Protein AF-A0AAN9HUL1-F1 (afdb_monomer)

Structure (mmCIF, N/CA/C/O backbone):
data_AF-A0AAN9HUL1-F1
#
_entry.id   AF-A0AAN9HUL1-F1
#
loop_
_atom_site.group_PDB
_atom_site.id
_atom_site.type_symbol
_atom_site.label_atom_id
_atom_site.label_alt_id
_atom_site.label_comp_id
_atom_site.label_asym_id
_atom_site.label_entity_id
_atom_site.label_seq_id
_atom_site.pdbx_PDB_ins_code
_atom_site.Cartn_x
_atom_site.Cartn_y
_atom_site.Cartn_z
_atom_site.occupancy
_atom_site.B_iso_or_equiv
_atom_site.auth_seq_id
_atom_site.auth_comp_id
_atom_site.auth_asym_id
_atom_site.auth_atom_id
_atom_site.pdbx_PDB_model_num
ATOM 1 N N . MET A 1 1 ? -8.136 3.072 -12.814 1.00 53.62 1 MET A N 1
ATOM 2 C CA . MET A 1 1 ? -7.613 2.459 -11.575 1.00 53.62 1 MET A CA 1
ATOM 3 C C . MET A 1 1 ? -8.185 1.051 -11.510 1.00 53.62 1 MET A C 1
ATOM 5 O O . MET A 1 1 ? -9.349 0.903 -11.852 1.00 53.62 1 MET A O 1
ATOM 9 N N . LYS A 1 2 ? -7.386 0.016 -11.224 1.00 61.75 2 LYS A N 1
ATOM 10 C CA . LYS A 1 2 ? -7.948 -1.327 -10.998 1.00 61.75 2 LYS A CA 1
ATOM 11 C C . LYS A 1 2 ? -8.511 -1.347 -9.578 1.00 61.75 2 LYS A C 1
ATOM 13 O O . LYS A 1 2 ? -7.796 -0.944 -8.661 1.00 61.75 2 LYS A O 1
ATOM 18 N N . ASP A 1 3 ? -9.760 -1.769 -9.417 1.00 81.31 3 ASP A N 1
ATOM 19 C CA . ASP A 1 3 ? -10.417 -1.823 -8.110 1.00 81.31 3 ASP A CA 1
ATOM 20 C C . ASP A 1 3 ? -9.562 -2.621 -7.115 1.00 81.31 3 ASP A C 1
ATOM 22 O O . ASP A 1 3 ? -9.105 -3.726 -7.411 1.00 81.31 3 ASP A O 1
ATOM 26 N N . GLY A 1 4 ? -9.289 -2.031 -5.949 1.00 87.00 4 GLY A N 1
ATOM 27 C CA . GLY A 1 4 ? -8.509 -2.674 -4.886 1.00 87.00 4 GLY A CA 1
ATOM 28 C C . GLY A 1 4 ? -6.985 -2.673 -5.065 1.00 87.00 4 GLY A C 1
ATOM 29 O O . GLY A 1 4 ? -6.306 -3.358 -4.303 1.00 87.00 4 GLY A O 1
ATOM 30 N N . CYS A 1 5 ? -6.425 -1.920 -6.020 1.00 92.88 5 CYS A N 1
ATOM 31 C CA . CYS A 1 5 ? -4.973 -1.755 -6.169 1.00 92.88 5 CYS A CA 1
ATOM 32 C C . CYS A 1 5 ? -4.507 -0.312 -5.912 1.00 92.88 5 CYS A C 1
ATOM 34 O O . CYS A 1 5 ? -5.214 0.645 -6.227 1.00 92.88 5 CYS A O 1
ATOM 36 N N . ILE A 1 6 ? -3.276 -0.162 -5.421 1.00 92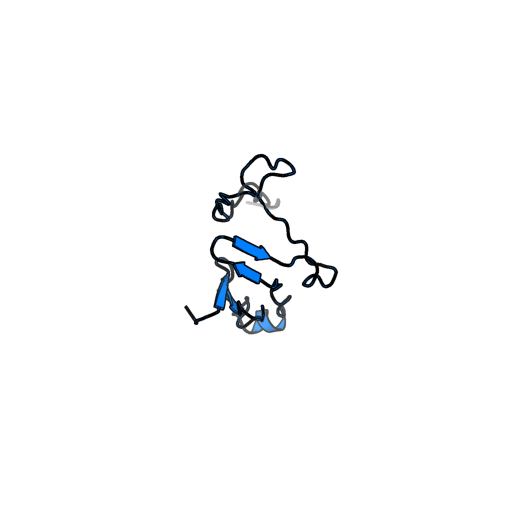.69 6 ILE A N 1
ATOM 37 C CA . ILE A 1 6 ? -2.554 1.114 -5.313 1.00 92.69 6 ILE A CA 1
ATOM 38 C C . ILE A 1 6 ? -1.374 1.142 -6.285 1.00 92.69 6 ILE A C 1
ATOM 40 O O . ILE A 1 6 ? -0.736 0.115 -6.528 1.00 92.69 6 ILE A O 1
ATOM 44 N N . VAL A 1 7 ? -1.091 2.321 -6.840 1.00 92.31 7 VAL A N 1
ATOM 45 C CA . VAL A 1 7 ? 0.014 2.554 -7.777 1.00 92.31 7 VAL A CA 1
ATOM 46 C C . VAL A 1 7 ? 1.031 3.491 -7.139 1.00 92.31 7 VAL A C 1
ATOM 48 O O . VAL A 1 7 ? 0.664 4.530 -6.593 1.00 92.31 7 VAL A O 1
ATOM 51 N N . PHE A 1 8 ? 2.312 3.134 -7.208 1.00 88.25 8 PHE A N 1
ATOM 52 C CA . PHE A 1 8 ? 3.384 3.993 -6.723 1.00 88.25 8 PHE A CA 1
ATOM 53 C C . PHE A 1 8 ? 3.670 5.111 -7.738 1.00 88.25 8 PHE A C 1
ATOM 55 O O . PHE A 1 8 ? 4.015 4.802 -8.881 1.00 88.25 8 PHE A O 1
ATOM 62 N N . PRO A 1 9 ? 3.607 6.397 -7.354 1.00 89.19 9 PRO A N 1
ATOM 63 C CA . PRO A 1 9 ? 3.645 7.507 -8.309 1.00 89.19 9 PRO A CA 1
ATOM 64 C C . PRO A 1 9 ? 4.968 7.611 -9.081 1.00 89.19 9 PRO A C 1
ATOM 66 O O . PRO A 1 9 ? 4.975 8.024 -10.234 1.00 89.19 9 PRO A O 1
ATOM 69 N N . THR A 1 10 ? 6.095 7.223 -8.478 1.00 86.88 10 THR A N 1
ATOM 70 C CA . THR A 1 10 ? 7.420 7.381 -9.109 1.00 86.88 10 THR A CA 1
ATOM 71 C C . THR A 1 10 ? 7.820 6.204 -9.996 1.00 86.88 10 THR A C 1
ATOM 73 O O . THR A 1 10 ? 8.640 6.364 -10.893 1.00 86.88 10 THR A O 1
ATOM 76 N N . THR A 1 11 ? 7.298 5.005 -9.737 1.00 89.00 11 THR A N 1
ATOM 77 C CA . THR A 1 11 ? 7.747 3.775 -10.415 1.00 89.00 11 THR A CA 1
ATOM 78 C C . THR A 1 11 ? 6.643 3.102 -11.215 1.00 89.00 11 THR A C 1
ATOM 80 O O . THR A 1 11 ? 6.932 2.187 -11.979 1.00 89.00 11 THR A O 1
ATOM 83 N N . ASP A 1 12 ? 5.390 3.531 -11.050 1.00 90.50 12 ASP A N 1
ATOM 84 C CA . ASP A 1 12 ? 4.212 2.921 -11.673 1.00 90.50 12 ASP A CA 1
ATOM 85 C C . ASP A 1 12 ? 4.044 1.425 -11.314 1.00 90.50 12 ASP A C 1
ATOM 87 O O . ASP A 1 12 ? 3.369 0.654 -11.997 1.00 90.50 12 ASP A O 1
ATOM 91 N N . SER A 1 13 ? 4.678 0.994 -10.214 1.00 90.88 13 SER A N 1
ATOM 92 C CA . SER A 1 13 ? 4.483 -0.333 -9.622 1.00 90.88 13 SER A CA 1
ATOM 93 C C . SER A 1 13 ? 3.092 -0.416 -8.997 1.00 90.88 13 SER A C 1
ATOM 95 O O . SER A 1 13 ? 2.632 0.547 -8.386 1.00 90.88 13 SER A O 1
ATOM 97 N N . THR A 1 14 ? 2.430 -1.564 -9.123 1.00 93.94 14 THR A N 1
ATOM 98 C CA . THR A 1 14 ? 1.054 -1.779 -8.656 1.00 93.94 14 THR A CA 1
ATOM 99 C C . THR A 1 14 ? 0.999 -2.879 -7.605 1.00 93.94 14 THR A C 1
ATOM 101 O O . THR A 1 14 ? 1.560 -3.959 -7.805 1.00 93.94 14 THR A O 1
ATOM 104 N N . PHE A 1 15 ? 0.259 -2.633 -6.525 1.00 94.19 15 PHE A N 1
ATOM 105 C CA . PHE A 1 15 ? 0.091 -3.565 -5.413 1.00 94.19 15 PHE A CA 1
ATOM 106 C C . PHE A 1 15 ? -1.381 -3.745 -5.049 1.00 94.19 15 PHE A C 1
ATOM 108 O O . PHE A 1 15 ? -2.163 -2.799 -5.124 1.00 94.19 15 PHE A O 1
ATOM 115 N N . ASP A 1 16 ?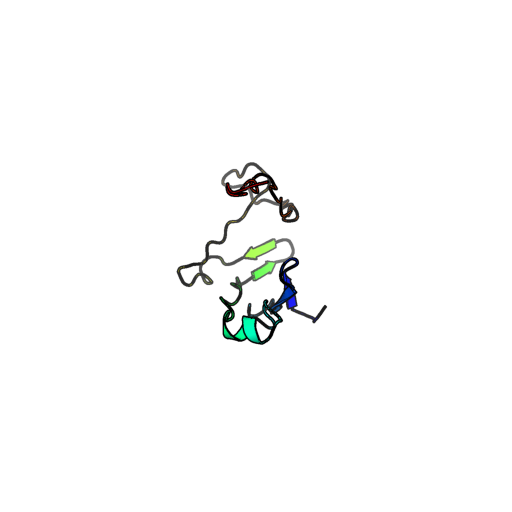 -1.748 -4.950 -4.626 1.00 93.81 16 ASP A N 1
ATOM 116 C CA . ASP A 1 16 ? -3.074 -5.266 -4.091 1.00 93.81 16 ASP A CA 1
ATOM 117 C C . ASP A 1 16 ? -3.212 -4.745 -2.657 1.00 93.81 16 ASP A C 1
ATOM 119 O O . ASP A 1 16 ? -2.378 -5.037 -1.804 1.00 93.81 16 ASP A O 1
ATOM 123 N N . LEU A 1 17 ? -4.259 -3.969 -2.376 1.00 90.12 17 LEU A N 1
ATOM 124 C CA . LEU A 1 17 ? -4.470 -3.356 -1.061 1.00 90.12 17 LEU A CA 1
ATOM 125 C C . LEU A 1 17 ? -4.889 -4.363 0.017 1.00 90.12 17 LEU A C 1
ATOM 127 O O . LEU A 1 17 ? -4.670 -4.115 1.200 1.00 90.12 17 LEU A O 1
ATOM 131 N N . ARG A 1 18 ? -5.499 -5.490 -0.366 1.00 89.62 18 ARG A N 1
ATOM 132 C CA . ARG A 1 18 ? -5.981 -6.508 0.575 1.00 89.62 18 ARG A CA 1
ATOM 133 C C . ARG A 1 18 ? -4.860 -7.448 0.996 1.00 89.62 18 ARG A C 1
ATOM 135 O O . ARG A 1 18 ? -4.826 -7.864 2.150 1.00 89.62 18 ARG A O 1
ATOM 142 N N . THR A 1 19 ? -3.979 -7.819 0.070 1.00 91.12 19 THR A N 1
ATOM 143 C CA . THR A 1 19 ? -2.934 -8.829 0.316 1.00 91.12 19 THR A CA 1
ATOM 144 C C . THR A 1 19 ? -1.519 -8.262 0.341 1.00 91.12 19 THR A C 1
ATOM 146 O O . THR A 1 19 ? -0.610 -8.921 0.843 1.00 91.12 19 THR A O 1
ATOM 149 N N . GLY A 1 20 ? -1.311 -7.058 -0.192 1.00 91.06 20 GLY A N 1
ATOM 150 C CA . GLY A 1 20 ? 0.005 -6.448 -0.373 1.00 91.06 20 GLY A CA 1
ATOM 151 C C . GLY A 1 20 ? 0.791 -7.019 -1.555 1.00 91.06 20 GLY A C 1
ATOM 152 O O . GLY A 1 20 ? 1.933 -6.617 -1.781 1.00 91.06 20 GLY A O 1
ATOM 153 N N . GLU A 1 21 ? 0.217 -7.961 -2.311 1.00 94.69 21 GLU A N 1
ATOM 154 C CA . GLU A 1 21 ? 0.890 -8.614 -3.433 1.00 94.69 21 GLU A CA 1
ATOM 155 C C . GLU A 1 21 ? 1.272 -7.630 -4.534 1.00 94.69 21 GLU A C 1
ATOM 157 O O . GLU A 1 21 ? 0.453 -6.823 -4.979 1.00 94.69 21 GLU A O 1
ATOM 162 N N . ILE A 1 22 ? 2.500 -7.765 -5.034 1.00 93.62 22 ILE A N 1
ATOM 163 C CA . ILE A 1 22 ? 2.940 -7.102 -6.260 1.00 93.62 22 ILE A CA 1
ATOM 164 C C . ILE A 1 22 ? 2.115 -7.647 -7.432 1.00 93.62 22 ILE A C 1
ATOM 166 O O . ILE A 1 22 ? 2.179 -8.835 -7.748 1.00 93.62 22 ILE A O 1
ATOM 170 N N . LYS A 1 23 ? 1.353 -6.775 -8.097 1.00 93.06 23 LYS A N 1
ATOM 171 C CA . LYS A 1 23 ? 0.650 -7.093 -9.353 1.00 93.06 23 LYS A CA 1
ATOM 172 C C . LYS A 1 23 ? 1.450 -6.655 -10.576 1.00 93.06 23 LYS A C 1
ATOM 174 O O . LYS A 1 23 ? 1.342 -7.283 -11.622 1.00 93.06 23 LYS A O 1
ATOM 179 N N . GLU A 1 24 ? 2.247 -5.598 -10.439 1.00 92.56 24 GLU A N 1
ATOM 180 C CA . GLU A 1 24 ? 3.145 -5.087 -11.475 1.00 92.56 24 GLU A CA 1
ATOM 181 C C . GLU A 1 24 ? 4.343 -4.391 -10.815 1.00 92.56 24 GLU A C 1
ATOM 183 O O . GLU A 1 24 ? 4.154 -3.699 -9.813 1.00 92.56 24 GLU A O 1
ATOM 188 N N . TRP A 1 25 ? 5.561 -4.529 -11.354 1.00 93.25 25 TRP A N 1
ATOM 189 C CA . TRP A 1 25 ? 6.747 -3.863 -10.789 1.00 93.25 25 TRP A CA 1
ATOM 190 C C . TRP A 1 25 ? 7.643 -3.207 -11.841 1.00 93.25 25 TRP A C 1
ATOM 192 O O . TRP A 1 25 ? 7.804 -3.687 -12.967 1.00 93.25 25 TRP A O 1
ATOM 202 N N . TYR A 1 26 ? 8.247 -2.086 -11.455 1.00 90.38 26 TYR A N 1
ATOM 203 C CA . TYR A 1 26 ? 9.345 -1.468 -12.191 1.00 90.38 26 TYR A CA 1
ATOM 204 C C . TYR A 1 26 ? 10.629 -2.299 -12.042 1.00 90.38 26 TYR A C 1
ATOM 206 O O . TYR A 1 26 ? 10.892 -2.787 -10.941 1.00 90.38 26 TYR A O 1
ATOM 214 N N . PRO A 1 27 ? 11.474 -2.410 -13.084 1.00 92.44 27 PRO A N 1
ATOM 215 C CA . PRO A 1 27 ? 11.394 -1.757 -14.400 1.00 92.44 27 PRO A CA 1
ATOM 216 C C . PRO A 1 27 ? 10.449 -2.457 -15.383 1.00 92.44 27 PRO A C 1
ATOM 218 O O . PRO A 1 27 ? 10.261 -3.657 -15.300 1.00 92.44 27 PRO A O 1
ATOM 221 N N . LYS A 1 28 ? 9.857 -1.738 -16.350 1.00 89.75 28 LYS A N 1
ATOM 222 C CA . LYS A 1 28 ? 9.016 -2.347 -17.414 1.00 89.75 28 LYS A CA 1
ATOM 223 C C . LYS A 1 28 ? 9.822 -2.907 -18.592 1.00 89.75 28 LYS A C 1
ATOM 225 O O . LYS A 1 28 ? 9.307 -3.709 -19.364 1.00 89.75 28 LYS A O 1
ATOM 230 N N . ASN A 1 29 ? 11.084 -2.498 -18.734 1.00 94.00 29 ASN A N 1
ATOM 231 C CA . ASN A 1 29 ? 11.967 -3.025 -19.771 1.00 94.00 29 ASN A CA 1
ATOM 232 C C . ASN A 1 29 ? 12.255 -4.526 -19.517 1.00 94.00 29 ASN A C 1
ATOM 234 O O . ASN A 1 29 ? 12.711 -4.855 -18.420 1.00 94.00 29 ASN A O 1
ATOM 238 N N . PRO A 1 30 ? 12.057 -5.426 -20.501 1.00 91.12 30 PRO A N 1
ATOM 239 C CA . PRO A 1 30 ? 12.208 -6.871 -20.303 1.00 91.12 30 PRO A CA 1
ATOM 240 C C . PRO A 1 30 ? 13.600 -7.311 -19.844 1.00 91.12 30 PRO A C 1
ATOM 242 O O . PRO A 1 30 ? 13.715 -8.177 -18.983 1.00 91.12 30 PRO A O 1
ATOM 245 N N . VAL A 1 31 ? 14.660 -6.698 -20.379 1.00 94.81 31 VAL A N 1
ATOM 246 C CA . VAL A 1 31 ? 16.043 -7.039 -20.015 1.00 94.81 31 VAL A CA 1
ATOM 247 C C . VAL A 1 31 ? 16.316 -6.620 -18.577 1.00 94.81 31 VAL A C 1
ATOM 249 O O . VAL A 1 31 ? 16.815 -7.409 -17.778 1.00 94.81 31 VAL A O 1
ATOM 252 N N . LEU A 1 32 ? 15.917 -5.400 -18.212 1.00 93.06 32 LEU A N 1
ATOM 253 C CA . LEU A 1 32 ? 16.091 -4.921 -16.844 1.00 93.06 32 LEU A CA 1
ATOM 254 C C . LEU A 1 32 ? 15.234 -5.704 -15.840 1.00 93.06 32 LEU A C 1
ATOM 256 O O . LEU A 1 32 ? 15.661 -5.865 -14.704 1.00 93.06 32 LEU A O 1
ATOM 260 N N . ARG A 1 33 ? 14.076 -6.252 -16.238 1.00 90.06 33 ARG A N 1
ATOM 261 C CA . ARG A 1 33 ? 13.267 -7.127 -15.365 1.00 90.06 33 ARG A CA 1
ATOM 262 C C . ARG A 1 33 ? 13.973 -8.408 -14.977 1.00 90.06 33 ARG A C 1
ATOM 264 O O . ARG A 1 33 ? 13.847 -8.839 -13.838 1.00 90.06 33 ARG A O 1
ATOM 271 N N . VAL A 1 34 ? 14.698 -9.010 -15.914 1.00 91.81 34 VAL A N 1
ATOM 272 C CA . VAL A 1 34 ? 15.476 -10.223 -15.635 1.00 91.81 34 VAL A CA 1
ATOM 273 C C . VAL A 1 34 ? 16.569 -9.924 -14.608 1.00 91.81 34 VAL A C 1
ATOM 275 O O . VAL A 1 34 ? 16.840 -10.745 -13.738 1.00 91.81 34 VAL A O 1
ATOM 278 N N . LEU A 1 35 ? 17.163 -8.731 -14.679 1.00 93.31 35 LEU A N 1
ATOM 279 C CA . LEU A 1 35 ? 18.251 -8.311 -13.796 1.00 93.31 35 LEU A CA 1
ATOM 280 C C . LEU A 1 35 ? 17.771 -7.698 -12.472 1.00 93.31 35 LEU A C 1
ATOM 282 O O . LEU A 1 35 ? 18.536 -7.628 -11.516 1.00 93.31 35 LEU A O 1
ATOM 286 N N . THR A 1 36 ? 16.528 -7.221 -12.410 1.00 88.12 36 THR A N 1
ATOM 287 C CA . THR A 1 36 ? 15.933 -6.564 -11.239 1.00 88.12 36 THR A CA 1
ATOM 288 C C . THR A 1 36 ? 14.626 -7.268 -10.866 1.00 88.12 36 THR A C 1
ATOM 290 O O . THR A 1 36 ? 13.537 -6.820 -11.252 1.00 88.12 36 THR A O 1
ATOM 293 N N . PRO A 1 37 ? 14.713 -8.397 -10.138 1.00 86.75 37 PRO A N 1
ATOM 294 C CA . PRO A 1 37 ? 13.533 -9.088 -9.643 1.00 86.75 37 PRO A CA 1
ATOM 295 C C . PRO A 1 37 ? 12.770 -8.213 -8.642 1.00 86.75 37 PRO A C 1
ATOM 297 O O . PRO A 1 37 ? 13.319 -7.293 -8.030 1.00 86.75 37 PRO A O 1
ATOM 300 N N . ALA A 1 38 ? 11.483 -8.505 -8.469 1.00 88.31 38 ALA A N 1
ATOM 301 C CA . ALA A 1 38 ? 10.646 -7.755 -7.547 1.00 88.31 38 ALA A CA 1
ATOM 302 C C . ALA A 1 38 ? 11.127 -7.940 -6.094 1.00 88.31 38 ALA A C 1
ATOM 304 O O . ALA A 1 38 ? 11.409 -9.057 -5.667 1.00 88.31 38 ALA A O 1
ATOM 305 N N . LEU A 1 39 ? 11.220 -6.838 -5.344 1.00 82.62 39 LEU A N 1
ATOM 306 C CA . LEU A 1 39 ? 11.838 -6.823 -4.013 1.00 82.62 39 LEU A CA 1
ATOM 307 C C . LEU A 1 39 ? 10.994 -7.546 -2.953 1.00 82.62 39 LEU A C 1
ATOM 309 O O . LEU A 1 39 ? 11.394 -8.582 -2.429 1.00 82.62 39 LEU A O 1
ATOM 313 N N . ARG A 1 40 ? 9.845 -6.964 -2.584 1.00 88.44 40 ARG A N 1
ATOM 314 C CA . ARG A 1 40 ? 8.928 -7.515 -1.577 1.00 88.44 40 ARG A CA 1
ATOM 315 C C . ARG A 1 40 ? 7.504 -7.005 -1.766 1.00 88.44 40 ARG A C 1
ATOM 317 O O . ARG A 1 40 ? 7.304 -5.876 -2.213 1.00 88.44 40 ARG A O 1
ATOM 324 N N . ASN A 1 41 ? 6.541 -7.821 -1.350 1.00 91.38 41 ASN A N 1
ATOM 325 C CA . ASN A 1 41 ? 5.151 -7.402 -1.173 1.00 91.38 41 ASN A CA 1
ATOM 326 C C . ASN A 1 41 ? 5.044 -6.301 -0.102 1.00 91.38 41 ASN A C 1
ATOM 328 O O . ASN A 1 41 ? 5.897 -6.202 0.787 1.00 91.38 41 ASN A O 1
ATOM 332 N N . LEU A 1 42 ? 3.988 -5.490 -0.178 1.00 88.62 42 LEU A N 1
ATOM 333 C CA . LEU A 1 42 ? 3.660 -4.523 0.868 1.00 88.62 42 LEU A CA 1
ATOM 334 C C . LEU A 1 42 ? 3.250 -5.242 2.155 1.00 88.62 42 LEU A C 1
ATOM 336 O O . LEU A 1 42 ? 2.662 -6.324 2.127 1.00 88.62 42 LEU A O 1
ATOM 340 N N . PHE A 1 43 ? 3.532 -4.612 3.295 1.00 86.12 43 PHE A N 1
ATOM 341 C CA . PHE A 1 43 ? 2.989 -5.062 4.570 1.00 86.12 43 PHE A CA 1
ATOM 342 C C . PHE A 1 43 ? 1.534 -4.632 4.689 1.00 86.12 43 PHE A C 1
ATOM 344 O O . PHE A 1 43 ? 1.209 -3.461 4.493 1.00 86.12 43 PHE A O 1
ATOM 351 N N . VAL A 1 44 ? 0.676 -5.582 5.049 1.00 86.19 44 VAL A N 1
ATOM 352 C CA . VAL A 1 44 ? -0.736 -5.331 5.322 1.00 86.19 44 VAL A CA 1
ATOM 353 C C . VAL A 1 44 ? -0.968 -5.467 6.817 1.00 86.19 44 VAL A C 1
ATOM 355 O O . VAL A 1 44 ? -0.624 -6.483 7.424 1.00 86.19 44 VAL A O 1
ATOM 358 N N . TYR A 1 45 ? -1.565 -4.437 7.405 1.00 85.62 45 TYR A N 1
ATOM 359 C CA . TYR A 1 45 ? -1.967 -4.429 8.804 1.00 85.62 45 TYR A CA 1
ATOM 360 C C . TYR A 1 45 ? -3.464 -4.687 8.894 1.00 85.62 45 TYR A C 1
ATOM 362 O O . TYR A 1 45 ? -4.248 -4.144 8.118 1.00 85.62 45 TYR A O 1
ATOM 370 N N . SER A 1 46 ? -3.866 -5.531 9.842 1.00 85.75 46 SER A N 1
ATOM 371 C CA . SER A 1 46 ? -5.287 -5.770 10.089 1.00 85.75 46 SER A CA 1
ATOM 372 C C . SER A 1 46 ? -5.928 -4.517 10.669 1.00 85.75 46 SER A C 1
ATOM 374 O O . SER A 1 46 ? -5.382 -3.902 11.589 1.00 85.75 46 SER A O 1
ATOM 376 N N . VAL A 1 47 ? -7.098 -4.174 10.135 1.00 86.12 47 VAL A N 1
ATOM 377 C CA . VAL A 1 47 ? -7.869 -3.001 10.537 1.00 86.12 47 VAL A CA 1
ATOM 378 C C . VAL A 1 47 ? -9.235 -3.441 11.045 1.00 86.12 47 VAL A C 1
ATOM 380 O O . VAL A 1 47 ? -9.882 -4.301 10.449 1.00 86.12 47 VAL A O 1
ATOM 383 N N . LYS A 1 48 ? -9.681 -2.835 12.144 1.00 89.06 48 LYS A N 1
ATOM 384 C CA . LYS A 1 48 ? -11.061 -2.908 12.627 1.00 89.06 48 LYS A CA 1
ATOM 385 C C . LYS A 1 48 ? -11.633 -1.498 12.667 1.00 89.06 48 LYS A C 1
ATOM 387 O O . LYS A 1 48 ? -10.983 -0.593 13.174 1.00 89.06 48 LYS A O 1
ATOM 392 N N . THR A 1 49 ? -12.854 -1.318 12.188 1.00 89.38 49 THR A N 1
ATOM 393 C CA . THR A 1 49 ? -13.584 -0.052 12.300 1.00 89.38 49 THR A CA 1
ATOM 394 C C . THR A 1 49 ? -14.710 -0.184 13.313 1.00 89.38 49 THR A C 1
ATOM 396 O O . THR A 1 49 ? -15.378 -1.216 13.366 1.00 89.38 49 THR A O 1
ATOM 399 N N . ASP A 1 50 ? -14.946 0.866 14.084 1.00 91.88 50 ASP A N 1
ATOM 400 C CA . ASP A 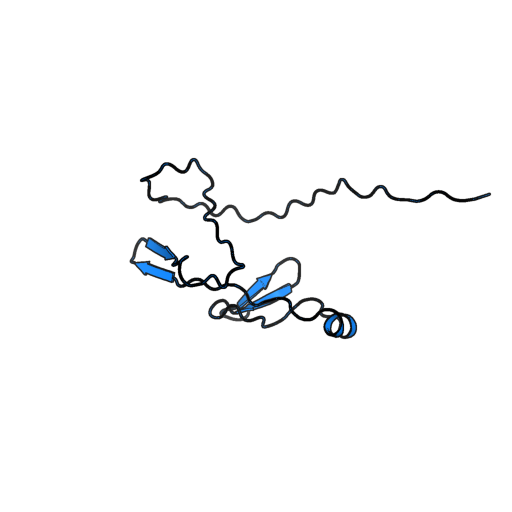1 50 ? -16.119 1.009 14.943 1.00 91.88 50 ASP A CA 1
ATOM 401 C C . ASP A 1 50 ? -16.615 2.443 14.831 1.00 91.88 50 ASP A C 1
ATOM 403 O O . ASP A 1 50 ? -16.018 3.306 15.460 1.00 91.88 50 ASP A O 1
ATOM 407 N N . GLY A 1 51 ? -17.643 2.683 14.008 1.00 88.12 51 GLY A N 1
ATOM 408 C CA . GLY A 1 51 ? -18.389 3.942 13.860 1.00 88.12 51 GLY A CA 1
ATOM 409 C C . GLY A 1 51 ? -17.559 5.222 13.687 1.00 88.12 51 GLY A C 1
ATOM 410 O O . GLY A 1 51 ? -17.590 5.847 12.636 1.00 88.12 51 GLY A O 1
ATOM 411 N N . GLN A 1 52 ? -16.879 5.636 14.751 1.00 88.00 52 GLN A N 1
ATOM 412 C CA . GLN A 1 52 ? -16.031 6.819 14.873 1.00 88.00 52 GLN A CA 1
ATOM 413 C C . GLN A 1 52 ? -14.520 6.521 14.849 1.00 88.00 52 GLN A C 1
ATOM 415 O O . GLN A 1 52 ? -13.729 7.448 14.741 1.00 88.00 52 GLN A O 1
ATOM 420 N N . ASN A 1 53 ? -14.098 5.257 14.965 1.00 82.25 53 ASN A N 1
ATOM 421 C CA . ASN A 1 53 ? -12.701 4.881 15.182 1.00 82.25 53 ASN A CA 1
ATOM 422 C C . ASN A 1 53 ? -12.200 3.839 14.178 1.00 82.25 53 ASN A C 1
ATOM 424 O O . ASN A 1 53 ? -12.921 2.914 13.787 1.00 82.25 53 ASN A O 1
ATOM 428 N N . ILE A 1 54 ? -10.915 3.949 13.838 1.00 85.94 54 ILE A N 1
ATOM 429 C CA . ILE A 1 54 ? -10.162 2.968 13.053 1.00 85.94 54 ILE A CA 1
ATOM 430 C C . ILE A 1 54 ? -9.040 2.419 13.937 1.00 85.94 54 ILE A C 1
ATOM 432 O O . ILE A 1 54 ? -8.161 3.154 14.379 1.00 85.94 54 ILE A O 1
ATOM 436 N N . TYR A 1 55 ? -9.061 1.115 14.187 1.00 82.19 55 TYR A N 1
ATOM 437 C CA . TYR A 1 55 ? -8.064 0.400 14.974 1.00 82.19 55 TYR A CA 1
ATOM 438 C C . TYR A 1 55 ? -7.128 -0.360 14.047 1.00 82.19 55 TYR A C 1
ATOM 440 O O . TYR A 1 55 ? -7.581 -1.169 13.237 1.00 82.19 55 TYR A O 1
ATOM 448 N N . ILE A 1 56 ? -5.826 -0.141 14.203 1.00 84.69 56 ILE A N 1
ATOM 449 C CA . ILE A 1 56 ? -4.788 -0.791 13.402 1.00 84.69 56 ILE A CA 1
ATOM 450 C C . ILE A 1 56 ? -3.978 -1.710 14.316 1.00 84.69 56 ILE A C 1
ATOM 452 O O . I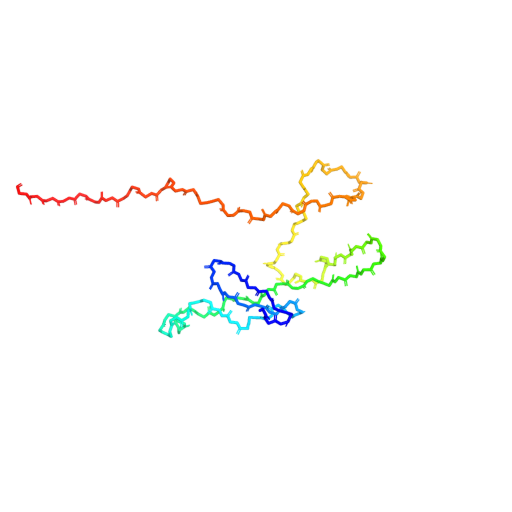LE A 1 56 ? -3.402 -1.270 15.310 1.00 84.69 56 ILE A O 1
ATOM 456 N N . SER A 1 57 ? -3.924 -3.000 13.985 1.00 82.94 57 SER A N 1
ATOM 457 C CA . SER A 1 57 ? -3.153 -3.979 14.754 1.00 82.94 57 SER A CA 1
ATOM 458 C C . SER A 1 57 ? -1.698 -4.016 14.291 1.00 82.94 57 SER A C 1
ATOM 460 O O . SER A 1 57 ? -1.370 -4.663 13.295 1.00 82.94 57 SER A O 1
ATOM 462 N N . ILE A 1 58 ? -0.808 -3.366 15.044 1.00 78.06 58 ILE A N 1
ATOM 463 C CA . ILE A 1 58 ? 0.635 -3.301 14.744 1.00 78.06 58 ILE A CA 1
ATOM 464 C C . ILE A 1 58 ? 1.359 -4.600 15.153 1.00 78.06 58 ILE A C 1
ATOM 466 O O . ILE A 1 58 ? 2.344 -4.996 14.533 1.00 78.06 58 ILE A O 1
ATOM 470 N N . SER A 1 59 ? 0.834 -5.318 16.150 1.00 64.94 59 SER A N 1
ATOM 471 C CA . SER A 1 59 ? 1.484 -6.455 16.821 1.00 64.94 59 SER A CA 1
ATOM 472 C C . SER A 1 59 ? 1.486 -7.786 16.050 1.00 64.94 59 SER A C 1
ATOM 474 O O . SER A 1 59 ? 2.047 -8.759 16.543 1.00 64.94 59 SER A O 1
ATOM 476 N N . GLY A 1 60 ? 0.902 -7.856 14.847 1.00 55.56 60 GLY A N 1
ATOM 477 C CA . GLY A 1 60 ? 0.732 -9.120 14.105 1.00 55.56 60 GLY A CA 1
ATOM 478 C C . GLY A 1 60 ? 1.277 -9.153 12.672 1.00 55.56 60 GLY A C 1
ATOM 479 O O . GLY A 1 60 ? 1.332 -10.225 12.078 1.00 55.56 60 GLY A O 1
ATOM 480 N N . GLY A 1 61 ? 1.678 -8.012 12.099 1.00 52.41 61 GLY A N 1
ATOM 481 C CA . GLY A 1 61 ? 2.114 -7.921 10.692 1.00 52.41 61 GLY A CA 1
ATOM 482 C C . GLY A 1 61 ? 3.632 -7.972 10.477 1.00 52.41 61 GLY A C 1
ATOM 483 O O . GLY A 1 61 ? 4.104 -8.061 9.343 1.00 52.41 61 GLY A O 1
ATOM 484 N N . VAL A 1 62 ? 4.419 -7.901 11.552 1.00 53.00 62 VAL A N 1
ATOM 485 C CA . VAL A 1 62 ? 5.865 -7.674 11.466 1.00 53.00 62 VAL A CA 1
ATOM 486 C C . VAL A 1 62 ? 6.619 -9.002 11.443 1.00 53.00 62 VAL A C 1
ATOM 488 O O . VAL A 1 62 ? 7.058 -9.519 12.466 1.00 53.00 62 VAL A O 1
ATOM 491 N N . LYS A 1 63 ? 6.851 -9.543 10.244 1.00 54.84 63 LYS A N 1
ATOM 492 C CA . LYS A 1 63 ? 8.002 -10.433 10.034 1.00 54.84 63 LYS A CA 1
ATOM 493 C C . LYS A 1 63 ? 9.273 -9.586 10.145 1.00 54.84 63 LYS A C 1
ATOM 495 O O . LYS A 1 63 ? 9.638 -8.978 9.152 1.00 54.84 63 LYS A O 1
ATOM 500 N N . SER A 1 64 ? 9.873 -9.493 11.337 1.00 56.38 64 SER A N 1
ATOM 501 C CA . SER A 1 64 ? 11.230 -9.009 11.714 1.00 56.38 64 SER A CA 1
ATOM 502 C C . SER A 1 64 ? 11.910 -7.826 10.965 1.00 56.38 64 SER A C 1
ATOM 504 O O . SER A 1 64 ? 13.071 -7.540 11.238 1.00 56.38 64 SER A O 1
ATOM 506 N N . GLY A 1 65 ? 11.252 -7.117 10.047 1.00 55.91 65 GLY A N 1
ATOM 507 C CA . GLY A 1 65 ? 11.865 -6.132 9.142 1.00 55.91 65 GLY A CA 1
ATOM 508 C C . GLY A 1 65 ? 10.883 -5.079 8.614 1.00 55.91 65 GLY A C 1
ATOM 509 O O . GLY A 1 65 ? 11.128 -4.456 7.577 1.00 55.91 65 GLY A O 1
ATOM 510 N N . ALA A 1 66 ? 9.754 -4.907 9.307 1.00 61.59 66 ALA A N 1
ATOM 511 C CA . ALA A 1 66 ? 8.787 -3.840 9.080 1.00 61.59 66 ALA A CA 1
ATOM 512 C C . ALA A 1 66 ? 8.750 -2.944 10.322 1.00 61.59 66 ALA A C 1
ATOM 514 O O . ALA A 1 66 ? 8.428 -3.427 11.404 1.00 61.59 66 ALA A O 1
ATOM 515 N N . SER A 1 67 ? 9.069 -1.660 10.171 1.00 59.16 67 SER A N 1
ATOM 516 C CA . SER A 1 67 ? 8.767 -0.647 11.184 1.00 59.16 67 SER A CA 1
ATOM 517 C C . SER A 1 67 ? 7.555 0.135 10.696 1.00 59.16 67 SER A C 1
ATOM 519 O O . SER A 1 67 ? 7.558 0.606 9.558 1.00 59.16 67 SER A O 1
ATOM 521 N N . ALA A 1 68 ? 6.515 0.220 11.521 1.00 63.97 68 ALA A N 1
ATOM 522 C CA . ALA A 1 68 ? 5.390 1.115 11.301 1.00 63.97 68 ALA A CA 1
ATOM 523 C C . ALA A 1 68 ? 5.419 2.165 12.406 1.00 63.97 68 ALA A C 1
ATOM 525 O O . ALA A 1 68 ? 5.394 1.822 13.587 1.00 63.97 68 ALA A O 1
ATOM 526 N N . GLU A 1 69 ? 5.478 3.429 12.011 1.00 61.81 69 GLU A N 1
ATOM 527 C CA . GLU A 1 69 ? 5.424 4.571 12.912 1.00 61.81 69 GLU A CA 1
ATOM 528 C C . GLU A 1 69 ? 4.154 5.362 12.613 1.00 61.81 69 GLU A C 1
ATOM 530 O O . GLU A 1 69 ? 3.835 5.633 11.453 1.00 61.81 69 GLU A O 1
ATOM 535 N N . ILE A 1 70 ? 3.411 5.709 13.663 1.00 64.44 70 ILE A N 1
ATOM 536 C CA . ILE A 1 70 ? 2.284 6.631 13.542 1.00 64.44 70 ILE A CA 1
ATOM 537 C C . ILE A 1 70 ? 2.872 8.038 13.591 1.00 64.44 70 ILE A C 1
ATOM 539 O O . ILE A 1 70 ? 3.258 8.516 14.656 1.00 64.44 70 ILE A O 1
ATOM 543 N N . VAL A 1 71 ? 2.947 8.692 12.434 1.00 59.81 71 VAL A N 1
ATOM 544 C CA . VAL A 1 71 ? 3.385 10.086 12.340 1.00 59.81 71 VAL A CA 1
ATOM 545 C C . VAL A 1 71 ? 2.180 10.984 12.604 1.00 59.81 71 VAL A C 1
ATOM 547 O O . VAL A 1 71 ? 1.212 10.973 11.849 1.00 59.81 71 VAL A O 1
ATOM 550 N N . ILE A 1 72 ? 2.232 11.740 13.700 1.00 57.44 72 ILE A N 1
ATOM 551 C CA . ILE A 1 72 ? 1.218 12.734 14.069 1.00 57.44 72 ILE A CA 1
ATOM 552 C C . ILE A 1 72 ? 1.816 14.112 13.779 1.00 57.44 72 ILE A C 1
ATOM 554 O O . ILE A 1 72 ? 2.867 14.437 14.328 1.00 57.44 72 ILE A O 1
ATOM 558 N N . SER A 1 73 ? 1.153 14.951 12.979 1.00 54.69 73 SER A N 1
ATOM 559 C CA . SER A 1 73 ? 1.634 16.308 12.641 1.00 54.69 73 SER A CA 1
ATOM 560 C C . SER A 1 73 ? 1.608 17.315 13.821 1.00 54.69 73 SER A C 1
ATOM 562 O O . SER A 1 73 ? 1.652 18.523 13.606 1.00 54.69 73 SER A O 1
ATOM 564 N N . GLY A 1 74 ? 1.562 16.860 15.085 1.00 57.91 74 GLY A N 1
ATOM 565 C CA . GLY A 1 74 ? 1.460 17.697 16.291 1.00 57.91 74 GLY A CA 1
ATOM 566 C C . GLY A 1 74 ? 2.145 17.105 17.536 1.00 57.91 74 GLY A C 1
ATOM 567 O O . 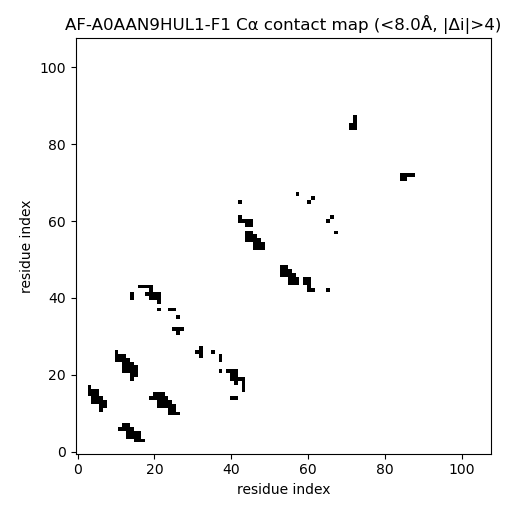GLY A 1 74 ? 2.666 15.992 17.511 1.00 57.91 74 GLY A O 1
ATOM 568 N N . LYS A 1 75 ? 2.163 17.850 18.656 1.00 48.66 75 LYS A N 1
ATOM 569 C CA . LYS A 1 75 ? 2.750 17.383 19.931 1.00 48.66 75 LYS A CA 1
ATOM 570 C C . LYS A 1 75 ? 1.938 16.210 20.496 1.00 48.66 75 LYS A C 1
ATOM 572 O O . LYS A 1 75 ? 0.860 16.414 21.045 1.00 48.66 75 LYS A O 1
ATOM 577 N N . ALA A 1 76 ? 2.479 14.998 20.404 1.00 51.72 76 ALA A N 1
ATOM 578 C CA . ALA A 1 76 ? 1.891 13.812 21.014 1.00 51.72 76 ALA A CA 1
ATOM 579 C C . ALA A 1 76 ? 2.031 13.872 22.548 1.00 51.72 76 ALA A C 1
ATOM 581 O O . ALA A 1 76 ? 3.129 13.730 23.086 1.00 51.72 76 ALA A O 1
ATOM 582 N N . GLN A 1 77 ? 0.925 14.108 23.260 1.00 50.75 77 GLN A N 1
ATOM 583 C CA . GLN A 1 77 ? 0.867 13.954 24.716 1.00 50.75 77 GLN A CA 1
ATOM 584 C C . GLN A 1 77 ? 0.348 12.550 25.070 1.00 50.75 77 GLN A C 1
ATOM 586 O O . GLN A 1 77 ? -0.679 12.130 24.529 1.00 50.75 77 GLN A O 1
ATOM 591 N N . PRO A 1 78 ? 1.011 11.818 25.985 1.00 43.81 78 PRO A N 1
ATOM 592 C CA . PRO A 1 78 ? 0.502 10.543 26.482 1.00 43.81 78 PRO A CA 1
ATOM 593 C C . PRO A 1 78 ? -0.908 10.710 27.068 1.00 43.81 78 PRO A C 1
ATOM 595 O O . PRO A 1 78 ? -1.127 11.582 27.906 1.00 43.81 78 PRO A O 1
ATOM 598 N N . GLY A 1 79 ? -1.858 9.877 26.636 1.00 50.50 79 GLY A N 1
ATOM 599 C CA . GLY A 1 79 ? -3.245 9.894 27.124 1.00 50.50 79 GLY A CA 1
ATOM 600 C C . GLY A 1 79 ? -4.242 10.689 26.272 1.00 50.50 79 GLY A C 1
ATOM 601 O O . GLY A 1 79 ? -5.421 10.721 26.614 1.00 50.50 79 GLY A O 1
ATOM 602 N N . VAL A 1 80 ? -3.809 11.288 25.159 1.00 48.34 80 VAL A N 1
ATOM 603 C CA . VAL A 1 80 ? -4.698 11.975 24.210 1.00 48.34 80 VAL A CA 1
ATOM 604 C C . VAL A 1 80 ? -4.942 11.081 22.995 1.00 48.34 80 VAL A C 1
ATOM 606 O O . VAL A 1 80 ? -4.014 10.764 22.252 1.00 48.34 80 VAL A O 1
ATOM 609 N N . THR A 1 81 ? -6.194 10.678 22.773 1.00 52.22 81 THR A N 1
ATOM 610 C CA . THR A 1 81 ? -6.623 10.104 21.491 1.00 52.22 81 THR A CA 1
ATOM 611 C C . THR A 1 81 ? -6.552 11.218 20.451 1.00 52.22 81 THR A C 1
ATOM 613 O O . THR A 1 81 ? -7.274 12.205 20.574 1.00 52.22 81 THR A O 1
ATOM 616 N N . ALA A 1 82 ? -5.664 11.102 19.461 1.00 51.81 82 ALA A N 1
ATOM 617 C CA . ALA A 1 82 ? -5.591 12.056 18.360 1.00 51.81 82 ALA A CA 1
ATOM 618 C C . ALA A 1 82 ? -6.880 11.952 17.530 1.00 51.81 8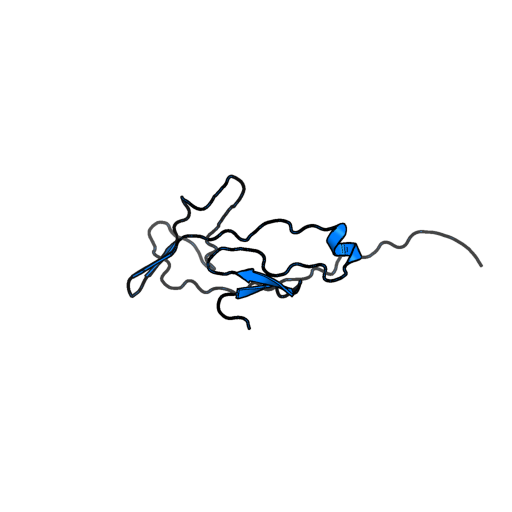2 ALA A C 1
ATOM 620 O O . ALA A 1 82 ? -7.029 11.0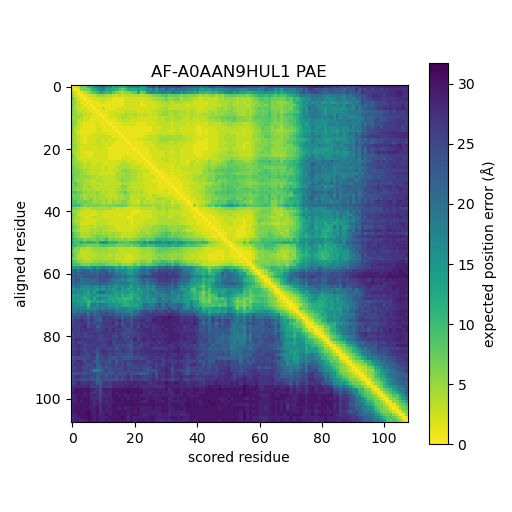53 16.709 1.00 51.81 82 ALA A O 1
ATOM 621 N N . SER A 1 83 ? -7.837 12.836 17.801 1.00 49.53 83 SER A N 1
ATOM 622 C CA . SER A 1 83 ? -9.121 12.918 17.097 1.00 49.53 83 SER A CA 1
ATOM 623 C C . SER A 1 83 ? -9.008 13.594 15.729 1.00 49.53 83 SER A C 1
ATOM 625 O O . SER A 1 83 ? -9.955 13.531 14.953 1.00 49.53 83 SER A O 1
ATOM 627 N N . ASP A 1 84 ? -7.857 14.201 15.428 1.00 43.81 84 ASP A N 1
ATOM 628 C CA . ASP A 1 84 ? -7.595 14.900 14.173 1.00 43.81 84 ASP A CA 1
ATOM 629 C C . ASP A 1 84 ? -6.212 14.499 13.634 1.00 43.81 84 ASP A C 1
ATOM 631 O O . ASP A 1 84 ? -5.181 15.117 13.914 1.00 43.81 84 ASP A O 1
ATOM 635 N N . VAL A 1 85 ? -6.173 13.359 12.941 1.00 48.34 85 VAL A N 1
ATOM 636 C CA . VAL A 1 85 ? -4.978 12.887 12.232 1.00 48.34 85 VAL A CA 1
ATOM 637 C C . VAL A 1 85 ? -5.013 13.503 10.840 1.00 48.34 85 VAL A C 1
ATOM 639 O O . VAL A 1 85 ? -5.556 12.921 9.902 1.00 48.34 85 VAL A O 1
ATOM 642 N N . ASN A 1 86 ? -4.447 14.700 10.706 1.00 49.94 86 ASN A N 1
ATOM 643 C CA . ASN A 1 86 ? -4.253 15.301 9.396 1.00 49.94 86 ASN A CA 1
ATOM 644 C C . ASN A 1 86 ? -3.133 14.532 8.680 1.00 49.94 86 ASN A C 1
ATOM 646 O O . ASN A 1 86 ? -1.971 14.593 9.082 1.00 49.94 86 ASN A O 1
ATOM 650 N N . VAL A 1 87 ? -3.485 13.756 7.654 1.00 48.22 87 VAL A N 1
ATOM 651 C CA . VAL A 1 87 ? -2.503 13.105 6.783 1.00 48.22 87 VAL A CA 1
ATOM 652 C C . VAL A 1 87 ? -1.919 14.198 5.899 1.00 48.22 87 VAL A C 1
ATOM 654 O O . VAL A 1 87 ? -2.526 14.573 4.899 1.00 48.22 87 VAL A O 1
ATOM 657 N N . ASP A 1 88 ? -0.762 14.743 6.276 1.00 49.00 88 ASP A N 1
ATOM 658 C CA . ASP A 1 88 ? 0.010 15.548 5.335 1.00 49.00 88 ASP A CA 1
ATOM 659 C C . ASP A 1 88 ? 0.368 14.649 4.154 1.00 49.00 88 ASP A C 1
ATOM 661 O O . ASP A 1 88 ? 1.005 13.602 4.316 1.00 49.00 88 ASP A O 1
ATOM 665 N N . GLU A 1 89 ? -0.079 15.033 2.959 1.00 43.91 89 GLU A N 1
ATOM 666 C CA . GLU A 1 89 ? 0.313 14.348 1.738 1.00 43.91 89 GLU A CA 1
ATOM 667 C C . GLU A 1 89 ? 1.839 14.241 1.707 1.00 43.91 89 GLU A C 1
ATOM 669 O O . GLU A 1 89 ? 2.561 15.234 1.854 1.00 43.91 89 GLU A O 1
ATOM 674 N N . VAL A 1 90 ? 2.340 13.013 1.552 1.00 48.56 90 VAL A N 1
ATOM 675 C CA . VAL A 1 90 ? 3.776 12.745 1.521 1.00 48.56 90 VAL A CA 1
ATOM 676 C C . VAL A 1 90 ? 4.356 13.421 0.280 1.00 48.56 90 VAL A C 1
ATOM 678 O O . VAL A 1 90 ? 4.344 12.864 -0.817 1.00 48.56 90 VAL A O 1
ATOM 681 N N . ARG A 1 91 ? 4.865 14.645 0.444 1.00 45.84 91 ARG A N 1
ATOM 682 C CA . ARG A 1 91 ? 5.568 15.359 -0.620 1.00 45.84 91 ARG A CA 1
ATOM 683 C C . ARG A 1 91 ? 6.999 14.839 -0.720 1.00 45.84 91 ARG A C 1
ATOM 685 O O . ARG A 1 91 ? 7.771 14.894 0.237 1.00 45.84 91 ARG A O 1
ATOM 692 N N . MET A 1 92 ? 7.367 14.341 -1.893 1.00 48.09 92 MET A N 1
ATOM 693 C CA . MET A 1 92 ? 8.752 13.995 -2.192 1.00 48.09 92 MET A CA 1
ATOM 694 C C . MET A 1 92 ? 9.518 15.292 -2.476 1.00 48.09 92 MET A C 1
ATOM 696 O O . MET A 1 92 ? 9.271 15.956 -3.479 1.00 48.09 92 MET A O 1
ATOM 700 N N . VAL A 1 93 ? 10.403 15.693 -1.559 1.00 54.41 93 VAL A N 1
ATOM 701 C CA . VAL A 1 93 ? 11.287 16.849 -1.760 1.00 54.41 93 VAL A CA 1
ATOM 702 C C . VAL A 1 93 ? 12.574 16.348 -2.410 1.00 54.41 93 VAL A C 1
ATOM 704 O O . VAL A 1 93 ? 13.375 15.673 -1.764 1.00 54.41 93 VAL A O 1
ATOM 707 N N . VAL A 1 94 ? 12.771 16.667 -3.690 1.00 54.91 94 VAL A N 1
ATOM 708 C CA . VAL A 1 94 ? 14.052 16.447 -4.373 1.00 54.91 94 VAL A CA 1
ATOM 709 C C . VAL A 1 94 ? 15.015 17.536 -3.911 1.00 54.91 94 VAL A C 1
ATOM 711 O O . VAL A 1 94 ? 14.812 18.712 -4.200 1.00 54.91 94 VAL A O 1
ATOM 714 N N . ASN A 1 95 ? 16.064 17.158 -3.183 1.00 51.19 95 ASN A N 1
ATOM 715 C CA . ASN A 1 95 ? 17.188 18.055 -2.953 1.00 51.19 95 ASN A CA 1
ATOM 716 C C . ASN A 1 95 ? 18.143 17.943 -4.153 1.00 51.19 95 ASN A C 1
ATOM 718 O O . ASN A 1 95 ? 18.870 16.960 -4.276 1.00 51.19 95 ASN A O 1
ATOM 722 N N . GLU A 1 96 ? 18.115 18.924 -5.057 1.00 55.59 96 GLU A N 1
ATOM 723 C CA . GLU A 1 96 ? 18.958 18.943 -6.264 1.00 55.59 96 GLU A CA 1
ATOM 724 C C . GLU A 1 96 ? 20.422 19.344 -5.998 1.00 55.59 96 GLU A C 1
ATOM 726 O O . GLU A 1 96 ? 21.213 19.459 -6.931 1.00 55.59 96 GLU A O 1
ATOM 731 N N . SER A 1 97 ? 20.843 19.508 -4.741 1.00 55.94 97 SER A N 1
ATOM 732 C CA . SER A 1 97 ? 22.217 19.913 -4.416 1.00 55.94 97 SER A CA 1
ATOM 733 C C . SER A 1 97 ? 23.190 18.738 -4.253 1.00 55.94 97 SER A C 1
ATOM 735 O O . SER A 1 97 ? 23.847 18.606 -3.228 1.00 55.94 97 SER A O 1
ATOM 737 N N . GLN A 1 98 ? 23.324 17.875 -5.269 1.00 53.06 98 GLN A N 1
ATOM 738 C CA . GLN A 1 98 ? 24.544 17.060 -5.412 1.00 53.06 98 GLN A CA 1
ATOM 739 C C . GLN A 1 98 ? 24.723 16.476 -6.823 1.00 53.06 98 GLN A C 1
ATOM 741 O O . GLN A 1 98 ? 24.646 15.267 -7.039 1.00 53.06 98 GLN A O 1
ATOM 746 N N . ARG A 1 99 ? 24.992 17.342 -7.805 1.00 43.81 99 ARG A N 1
ATOM 747 C CA . ARG A 1 99 ? 25.586 16.950 -9.094 1.00 43.81 99 ARG A CA 1
ATOM 748 C C . ARG A 1 99 ? 26.588 17.997 -9.574 1.00 43.81 99 ARG A C 1
ATOM 750 O O . ARG A 1 99 ? 26.375 18.615 -10.602 1.00 43.81 99 ARG A O 1
ATOM 757 N N . ASP A 1 100 ? 27.693 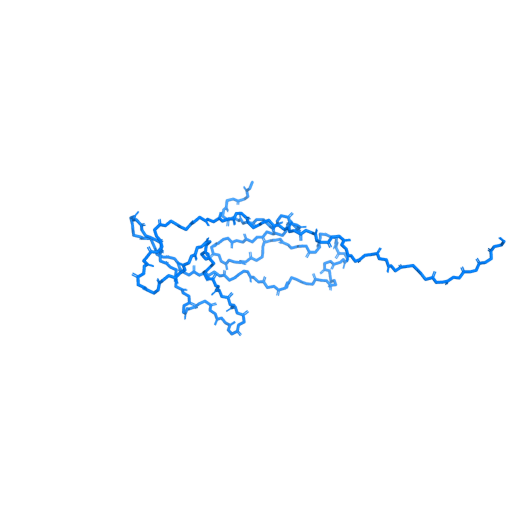18.126 -8.850 1.00 41.19 100 ASP A N 1
ATOM 758 C CA . ASP A 1 100 ? 28.953 18.562 -9.453 1.00 41.19 100 ASP A CA 1
ATOM 759 C C . ASP A 1 100 ? 29.960 17.421 -9.329 1.00 41.19 100 ASP A C 1
ATOM 761 O O . ASP A 1 100 ? 30.638 17.237 -8.319 1.00 41.19 100 ASP A O 1
ATOM 765 N N . LEU A 1 101 ? 30.001 16.605 -10.380 1.00 38.09 101 LEU A N 1
ATOM 766 C CA . LEU A 1 101 ? 31.127 15.736 -10.673 1.00 38.09 101 LEU A CA 1
ATOM 767 C C . LEU A 1 101 ? 31.335 15.748 -12.191 1.00 38.09 101 LEU A C 1
ATOM 769 O O . LEU A 1 101 ? 30.685 15.000 -12.919 1.00 38.09 101 LEU A O 1
ATOM 773 N N . VAL A 1 102 ? 32.245 16.599 -12.665 1.00 37.41 102 VAL A N 1
ATOM 774 C CA . VAL A 1 102 ? 32.916 16.402 -13.954 1.00 37.41 102 VAL A CA 1
ATOM 775 C C . VAL A 1 102 ? 34.421 16.483 -13.735 1.00 37.41 102 VAL A C 1
ATOM 777 O O . VAL A 1 102 ? 34.948 17.352 -13.045 1.00 37.41 102 VAL A O 1
ATOM 780 N N . LEU A 1 103 ? 35.057 15.465 -14.297 1.00 39.94 103 LEU A N 1
ATOM 781 C CA . LEU A 1 103 ? 36.444 15.057 -14.200 1.00 39.94 103 LEU A CA 1
ATOM 782 C C . LEU A 1 103 ? 37.356 15.976 -15.026 1.00 39.94 103 LEU A C 1
ATOM 784 O O . LEU A 1 103 ? 36.945 16.550 -16.032 1.00 39.94 103 LEU A O 1
ATOM 788 N N . ALA A 1 104 ? 38.619 16.056 -14.620 1.00 42.12 104 ALA A N 1
ATOM 789 C CA . ALA A 1 104 ? 39.689 16.698 -15.371 1.00 42.12 104 ALA A CA 1
ATOM 790 C C . ALA A 1 104 ? 39.985 15.991 -16.715 1.00 42.12 104 ALA A C 1
ATOM 792 O O . ALA A 1 104 ? 39.978 14.761 -16.769 1.00 42.12 104 ALA A O 1
ATOM 793 N N . GLY A 1 105 ? 40.366 16.764 -17.748 1.00 33.69 105 GLY A N 1
ATOM 794 C CA . GLY A 1 105 ? 41.193 16.275 -18.865 1.00 33.69 105 GLY A CA 1
ATOM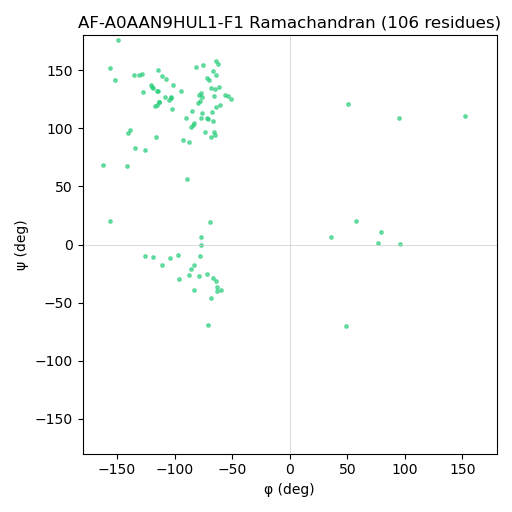 795 C C . GLY A 1 105 ? 41.037 16.976 -20.231 1.00 33.69 105 GLY A C 1
ATOM 796 O O . GLY A 1 105 ? 40.061 16.727 -20.922 1.00 33.69 105 GLY A O 1
ATOM 797 N N . GLY A 1 106 ? 42.069 17.730 -20.657 1.00 34.94 106 GLY A N 1
ATOM 798 C CA . GLY A 1 106 ? 42.675 17.613 -22.005 1.00 34.94 106 GLY A CA 1
ATOM 799 C C . GLY A 1 106 ? 42.244 18.524 -23.180 1.00 34.94 106 GLY A C 1
ATOM 800 O O . GLY A 1 106 ? 41.214 18.283 -23.790 1.00 34.94 106 GLY A O 1
ATOM 801 N N . THR A 1 107 ? 43.153 19.447 -23.558 1.00 35.94 107 THR A N 1
ATOM 802 C CA . THR A 1 107 ? 43.530 19.954 -24.916 1.00 35.94 107 THR A CA 1
ATOM 803 C C . THR A 1 107 ? 42.454 20.434 -25.910 1.00 35.94 107 THR A C 1
ATOM 805 O O . THR A 1 107 ? 41.695 19.623 -26.433 1.00 35.94 107 THR A O 1
ATOM 808 N N . ASN A 1 108 ? 42.520 21.696 -26.361 1.00 35.38 108 ASN A N 1
ATOM 809 C CA . ASN A 1 108 ? 43.394 22.187 -27.446 1.00 35.38 108 ASN A CA 1
ATOM 810 C C . ASN A 1 108 ? 43.546 23.716 -27.359 1.00 35.38 108 ASN A C 1
ATOM 812 O O . ASN A 1 108 ? 42.565 24.359 -26.921 1.00 35.38 108 ASN A O 1
#

Solvent-accessible surface area (backbone atoms only — not comparable to full-atom values): 7698 Å² total; per-residue (Å²): 132,63,89,66,51,48,69,42,91,91,60,69,24,27,28,32,67,86,73,15,43,71,77,42,62,57,53,84,51,70,71,53,32,75,77,42,66,84,87,77,58,51,85,55,63,57,70,49,77,54,103,89,47,79,45,74,47,72,92,78,53,56,76,95,79,62,88,86,78,89,84,64,93,60,90,85,55,92,92,62,81,79,86,74,79,67,79,73,76,88,74,85,78,81,78,81,88,78,80,88,84,81,81,90,82,85,88,133

Secondary structure (DSSP, 8-state):
--TTEEE-TTT--EEETTT--EEE-S--SHHHHHHS----PPP--EEEEETTEEEEEGGGS-SSS-------SS---TT---S-------------------------

Radius of gyration: 20.76 Å; Cα contacts (8 Å, |Δi|>4): 94; chains: 1; bounding box: 62×33×55 Å

pLDDT: mean 70.64, std 20.29, range [33.69, 94.81]

Mean predicted aligned error: 15.39 Å

Sequence (108 aa):
MKDGCIVFPTTDSTFDLRTGEIKEWYPKNPVLRVLTPALRNLFVYSVKTDGQNIYISISGGVKSGASAEIVISGKAQPGVTASDVNVDEVRMVVNESQRDLVLAGGTN

Foldseek 3Di:
DPPQWDADPPWRWIAGQVPQDTPGGPDPDPVVCVVDPDDDGDFHWDWDDDPQDIDTDPPPRDPPPDDDDQDAPDDDDPPDDCSDRPPDDPDDDDPPPDPDDDDDDDDD

Nearest PDB structures (foldseek):
  4s37-assembly3_G  TM=1.871E-01  e=4.334E+00  Pseudomonas aeruginosa
  4s36-assembly1_A  TM=1.846E-01  e=5.586E+00  Pseudomonas aeruginosa
  6mtb-assembly1_E  TM=1.438E-01  e=8.172E+00  Oryctolagus cuniculus

Organism: Crotalaria pallida (NCBI:txid3830)